Protein AF-A0A850CCM4-F1 (afdb_monomer_lite)

Sequence (70 aa):
MERLGPARADGADGRTSTRIRMGGIGIDPVTGAAAVARVLDAIEAGRGGHIVTPNVDILAAARRSRALRA

Structure (mmCIF, N/CA/C/O backbone):
data_AF-A0A850CCM4-F1
#
_entry.id   AF-A0A850CCM4-F1
#
loop_
_atom_site.group_PDB
_atom_site.id
_atom_site.type_symbol
_atom_site.label_atom_id
_atom_site.label_alt_id
_atom_site.label_comp_id
_atom_site.label_asym_id
_atom_site.label_entity_id
_atom_site.label_seq_id
_atom_site.pdbx_PDB_ins_code
_atom_site.Cartn_x
_atom_site.Cartn_y
_atom_site.Cartn_z
_atom_si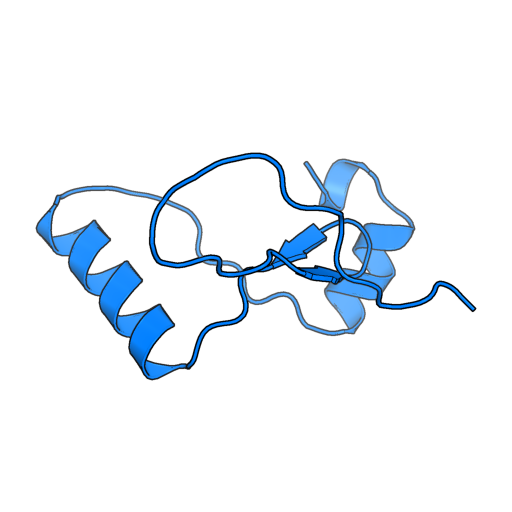te.occupancy
_atom_site.B_iso_or_equiv
_atom_site.auth_seq_id
_atom_site.auth_comp_id
_atom_site.auth_asym_id
_atom_site.auth_atom_id
_atom_site.pdbx_PDB_model_num
ATOM 1 N N . MET A 1 1 ? 10.457 9.019 -23.544 1.00 41.44 1 MET A N 1
ATOM 2 C CA . MET A 1 1 ? 10.328 9.283 -22.095 1.00 41.44 1 MET A CA 1
ATOM 3 C C . MET A 1 1 ? 8.838 9.374 -21.800 1.00 41.44 1 MET A C 1
ATOM 5 O O . MET A 1 1 ? 8.212 10.334 -22.230 1.00 41.44 1 MET A O 1
ATOM 9 N N . GLU A 1 2 ? 8.241 8.320 -21.241 1.00 46.50 2 GLU A N 1
ATOM 10 C CA . GLU A 1 2 ? 6.797 8.283 -20.958 1.00 46.50 2 GLU A CA 1
ATOM 11 C C . GLU A 1 2 ? 6.500 9.351 -19.898 1.00 46.50 2 GLU A C 1
ATOM 13 O O . GLU A 1 2 ? 7.095 9.339 -18.820 1.00 46.50 2 GLU A O 1
ATOM 18 N N . ARG A 1 3 ? 5.685 10.352 -20.246 1.00 48.34 3 ARG A N 1
ATOM 19 C CA . ARG A 1 3 ? 5.369 11.449 -19.332 1.00 48.34 3 ARG A CA 1
ATOM 20 C C . ARG A 1 3 ? 4.461 10.916 -18.226 1.00 48.34 3 ARG A C 1
ATOM 22 O O . ARG A 1 3 ? 3.382 10.411 -18.513 1.00 48.34 3 ARG A O 1
ATOM 29 N N . LEU A 1 4 ? 4.891 11.080 -16.976 1.00 52.94 4 LEU A N 1
ATOM 30 C CA . LEU A 1 4 ? 4.051 10.967 -15.783 1.00 52.94 4 LEU A CA 1
ATOM 31 C C . LEU A 1 4 ? 3.017 12.103 -15.838 1.00 52.94 4 LEU A C 1
ATOM 33 O O . LEU A 1 4 ? 3.251 13.197 -15.336 1.00 52.94 4 LEU A O 1
ATOM 37 N N . GLY A 1 5 ? 1.928 11.893 -16.571 1.00 44.53 5 GLY A N 1
ATOM 38 C CA . GLY A 1 5 ? 0.829 12.843 -16.700 1.00 44.53 5 GLY A CA 1
ATOM 39 C C . GLY A 1 5 ? -0.432 12.283 -16.045 1.00 44.53 5 GLY A C 1
ATOM 40 O O . GLY A 1 5 ? -0.652 11.070 -16.117 1.00 44.53 5 GLY A O 1
ATOM 41 N N . PRO A 1 6 ? -1.268 13.123 -15.412 1.00 44.56 6 PRO A N 1
ATOM 42 C CA . PRO A 1 6 ? -2.541 12.673 -14.868 1.00 44.56 6 PRO A CA 1
ATOM 43 C C . PRO A 1 6 ? -3.411 12.118 -16.004 1.00 44.56 6 PRO A C 1
ATOM 45 O O . PRO A 1 6 ? -3.620 12.780 -17.023 1.00 44.56 6 PRO A O 1
ATOM 48 N N . ALA A 1 7 ? -3.903 10.888 -15.848 1.00 54.03 7 ALA A N 1
ATOM 49 C CA . ALA A 1 7 ? -4.943 10.369 -16.727 1.00 54.03 7 ALA A CA 1
ATOM 50 C C . ALA A 1 7 ? -6.221 11.196 -16.491 1.00 54.03 7 ALA A C 1
ATOM 52 O O . ALA A 1 7 ? -6.572 11.454 -15.341 1.00 54.03 7 ALA A O 1
ATOM 53 N N . ARG A 1 8 ? -6.864 11.666 -17.570 1.00 46.56 8 ARG A N 1
ATOM 54 C CA . ARG A 1 8 ? -8.047 12.544 -17.510 1.00 46.56 8 ARG A CA 1
ATOM 55 C C . ARG A 1 8 ? -9.156 11.931 -16.646 1.00 46.56 8 ARG A C 1
ATOM 57 O O . ARG A 1 8 ? -9.426 10.738 -16.747 1.00 46.56 8 ARG A O 1
ATOM 64 N N . ALA A 1 9 ? -9.758 12.778 -15.813 1.00 48.91 9 ALA A N 1
ATOM 65 C CA . ALA A 1 9 ? -10.837 12.450 -14.894 1.00 48.91 9 ALA A CA 1
ATOM 66 C C . ALA A 1 9 ? -12.199 12.690 -15.556 1.00 48.91 9 ALA A C 1
ATOM 68 O O . ALA A 1 9 ? -12.456 13.803 -16.011 1.00 48.91 9 ALA A O 1
ATOM 69 N N . ASP A 1 10 ? -13.064 11.678 -15.539 1.00 41.62 10 ASP A N 1
ATOM 70 C CA . ASP A 1 10 ? -14.500 11.843 -15.751 1.00 41.62 10 ASP A CA 1
ATOM 71 C C . ASP A 1 10 ? -15.215 11.786 -14.392 1.00 41.62 10 ASP A C 1
ATOM 73 O O . ASP A 1 10 ? -15.080 10.810 -13.659 1.00 41.62 10 ASP A O 1
ATOM 77 N N . GLY A 1 11 ? -15.975 12.845 -14.091 1.00 36.78 11 GLY A N 1
ATOM 78 C CA . GLY A 1 11 ? -17.219 12.795 -13.310 1.00 36.78 11 GLY A CA 1
ATOM 79 C C . GLY A 1 11 ? -17.168 12.699 -11.777 1.00 36.78 11 GLY A C 1
ATOM 80 O O . GLY A 1 11 ? -17.035 11.618 -11.226 1.00 36.78 11 GLY A O 1
ATOM 81 N N . ALA A 1 12 ? -17.412 13.849 -11.132 1.00 47.38 12 ALA A N 1
ATOM 82 C CA . ALA A 1 12 ? -18.224 14.083 -9.922 1.00 47.38 12 ALA A CA 1
ATOM 83 C C . ALA A 1 12 ? -18.128 13.111 -8.720 1.00 47.38 12 ALA A C 1
ATOM 85 O O . ALA A 1 12 ? -18.893 12.162 -8.638 1.00 47.38 12 ALA A O 1
ATOM 86 N N . ASP A 1 13 ? -17.252 13.430 -7.751 1.00 45.38 13 ASP A N 1
ATOM 87 C CA . ASP A 1 13 ? -17.547 13.403 -6.300 1.00 45.38 13 ASP A CA 1
ATOM 88 C C . ASP A 1 13 ? -16.302 13.789 -5.471 1.00 45.38 13 ASP A C 1
ATOM 90 O O . ASP A 1 13 ? -15.405 12.984 -5.235 1.00 45.38 13 ASP A O 1
ATOM 94 N N . GLY A 1 14 ? -16.248 15.051 -5.031 1.00 44.44 14 GLY A N 1
ATOM 95 C CA . GLY A 1 14 ? -15.706 15.542 -3.748 1.00 44.44 14 GLY A CA 1
ATOM 96 C C . GLY A 1 14 ? -14.277 15.252 -3.252 1.00 44.44 14 GLY A C 1
ATOM 97 O O . GLY A 1 14 ? -13.799 16.019 -2.421 1.00 44.44 14 GLY A O 1
ATOM 98 N N . ARG A 1 15 ? -13.559 14.216 -3.694 1.00 52.47 15 ARG A N 1
ATOM 99 C CA . ARG A 1 15 ? -12.141 13.971 -3.364 1.00 52.47 15 ARG A CA 1
ATOM 100 C C . ARG A 1 15 ? -11.467 13.233 -4.515 1.00 52.47 15 ARG A C 1
ATOM 102 O O . ARG A 1 15 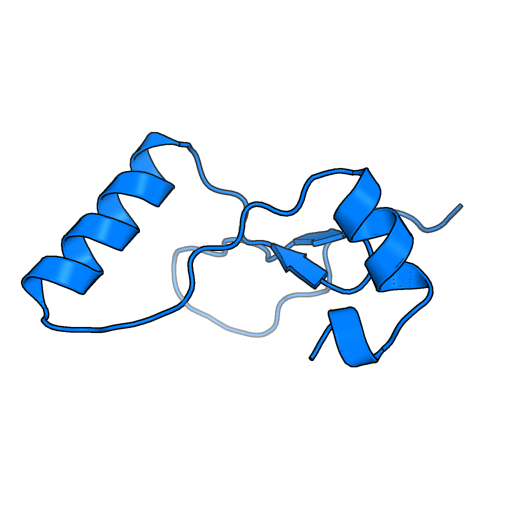? -11.282 12.019 -4.472 1.00 52.47 15 ARG A O 1
ATOM 109 N N . THR A 1 16 ? -11.082 13.975 -5.546 1.00 49.97 16 THR A N 1
ATOM 110 C CA . THR A 1 16 ? -10.335 13.452 -6.694 1.00 49.97 16 THR A CA 1
ATOM 111 C C . THR A 1 16 ? -8.909 13.103 -6.264 1.00 49.97 16 THR A C 1
ATOM 113 O O . THR A 1 16 ? -7.971 13.867 -6.480 1.00 49.97 16 THR A O 1
ATOM 116 N N . SER A 1 17 ? -8.717 11.945 -5.631 1.00 58.22 17 SER A N 1
ATOM 117 C CA . SER A 1 17 ? -7.395 11.325 -5.651 1.00 58.22 17 SER A CA 1
ATOM 118 C C . SER A 1 17 ? -7.169 10.866 -7.086 1.00 58.22 17 SER A C 1
ATOM 120 O O . SER A 1 17 ? -7.694 9.840 -7.516 1.00 58.22 17 SER A O 1
ATOM 122 N N . THR A 1 18 ? -6.489 11.695 -7.879 1.00 81.31 18 THR A N 1
ATOM 123 C CA . THR A 1 18 ? -6.110 11.346 -9.247 1.00 81.31 18 THR A CA 1
ATOM 124 C C . THR A 1 18 ? -5.178 10.147 -9.166 1.00 81.31 18 THR A C 1
ATOM 126 O O . THR A 1 18 ? -3.988 10.300 -8.894 1.00 81.31 18 THR A O 1
ATOM 129 N N . ARG A 1 19 ? -5.725 8.946 -9.367 1.00 89.00 19 ARG A N 1
ATOM 130 C CA . ARG A 1 19 ? -4.952 7.706 -9.431 1.00 89.00 19 ARG A CA 1
ATOM 131 C C . ARG A 1 19 ? -3.794 7.886 -10.408 1.00 89.00 19 ARG A C 1
ATOM 133 O O . ARG A 1 19 ? -3.995 8.171 -11.591 1.00 89.00 19 ARG A O 1
ATOM 140 N N . ILE A 1 20 ? -2.576 7.713 -9.913 1.00 90.19 20 ILE A N 1
ATOM 141 C CA . ILE A 1 20 ? -1.351 7.874 -10.691 1.00 90.19 20 ILE A CA 1
ATOM 142 C C . ILE A 1 20 ? -1.038 6.545 -11.367 1.00 90.19 20 ILE A C 1
ATOM 144 O O . ILE A 1 20 ? -1.156 5.484 -10.761 1.00 90.19 20 ILE A O 1
ATOM 148 N N . ARG A 1 21 ? -0.611 6.582 -12.630 1.00 90.62 21 ARG A N 1
ATOM 149 C CA . ARG A 1 21 ? -0.095 5.394 -13.314 1.00 90.62 21 ARG A CA 1
ATOM 150 C C . ARG A 1 21 ? 1.423 5.337 -13.211 1.00 90.62 21 ARG A C 1
ATOM 152 O O . ARG A 1 21 ? 2.105 6.240 -13.687 1.00 90.62 21 ARG A O 1
ATOM 159 N N . MET A 1 22 ? 1.944 4.253 -12.642 1.00 89.38 22 MET A N 1
ATOM 160 C CA . MET A 1 22 ? 3.376 3.953 -12.602 1.00 89.38 22 MET A CA 1
ATOM 161 C C . MET A 1 22 ? 3.605 2.516 -13.051 1.00 89.38 22 MET A C 1
ATOM 163 O O . MET A 1 22 ? 2.980 1.590 -12.551 1.00 89.38 22 MET A O 1
ATOM 167 N N . GLY A 1 23 ? 4.478 2.313 -14.036 1.00 87.19 23 GLY A N 1
ATOM 168 C CA . GLY A 1 23 ? 4.806 0.971 -14.523 1.00 87.19 23 GLY A CA 1
ATOM 169 C C . GLY A 1 23 ? 3.620 0.154 -15.065 1.00 87.19 23 GLY A C 1
ATOM 170 O O . GLY A 1 23 ? 3.681 -1.071 -15.097 1.00 87.19 23 GLY A O 1
ATOM 171 N N . GLY A 1 24 ? 2.535 0.821 -15.476 1.00 89.00 24 GLY A N 1
ATOM 172 C CA . GLY A 1 24 ? 1.277 0.184 -15.882 1.00 89.00 24 GLY A CA 1
ATOM 173 C C . GLY A 1 24 ? 0.331 -0.171 -14.726 1.00 89.00 24 GLY A C 1
ATOM 174 O O . GLY A 1 24 ? -0.767 -0.653 -14.993 1.00 89.00 24 GLY A O 1
ATOM 175 N N . ILE A 1 25 ? 0.720 0.104 -13.479 1.00 89.12 25 ILE A N 1
ATOM 176 C CA . ILE A 1 25 ? -0.074 -0.090 -12.259 1.00 89.12 25 ILE A CA 1
ATOM 177 C C . ILE A 1 25 ? -0.693 1.252 -11.843 1.00 89.12 25 ILE A C 1
ATOM 179 O O . ILE A 1 25 ? -0.049 2.298 -11.931 1.00 89.12 25 ILE A O 1
ATOM 183 N N . GLY A 1 26 ? -1.959 1.233 -11.423 1.00 90.12 26 GLY A N 1
ATOM 184 C CA . GLY A 1 26 ? -2.624 2.392 -10.829 1.00 90.12 26 GLY A CA 1
ATOM 185 C C . GLY A 1 26 ? -2.357 2.461 -9.327 1.00 90.12 26 GLY A C 1
ATOM 186 O O . GLY A 1 26 ? -2.605 1.486 -8.626 1.00 90.12 26 GLY A O 1
ATOM 187 N N . ILE A 1 27 ? -1.867 3.598 -8.844 1.00 88.69 27 ILE A N 1
ATOM 188 C CA . ILE A 1 27 ? -1.530 3.838 -7.440 1.00 88.69 27 ILE A CA 1
ATOM 189 C C . ILE A 1 27 ? -2.260 5.095 -6.982 1.00 88.69 27 ILE A C 1
ATOM 191 O O . ILE A 1 27 ? -2.174 6.143 -7.624 1.00 88.69 27 ILE A O 1
ATOM 195 N N . ASP A 1 28 ? -2.966 4.996 -5.862 1.00 90.81 28 ASP A N 1
ATOM 196 C CA . ASP A 1 28 ? -3.610 6.148 -5.245 1.00 90.81 28 ASP A CA 1
ATOM 197 C C . ASP A 1 28 ? -2.563 6.901 -4.401 1.00 90.81 28 ASP A C 1
ATOM 199 O O . ASP A 1 28 ? -1.958 6.298 -3.509 1.00 90.81 28 ASP A O 1
ATOM 203 N N . PRO A 1 29 ? -2.292 8.192 -4.672 1.00 90.75 29 PRO A N 1
ATOM 204 C CA . PRO A 1 29 ? -1.356 8.965 -3.866 1.00 90.75 29 PRO A CA 1
ATOM 205 C C . PRO A 1 29 ? -1.957 9.220 -2.482 1.00 90.75 29 PRO A C 1
ATOM 207 O O . PRO A 1 29 ? -2.899 9.997 -2.328 1.00 90.75 29 PRO A O 1
ATOM 210 N N . VAL A 1 30 ? -1.409 8.559 -1.465 1.00 91.44 30 VAL A N 1
ATOM 211 C CA . VAL A 1 30 ? -1.844 8.685 -0.070 1.00 91.44 30 VAL A CA 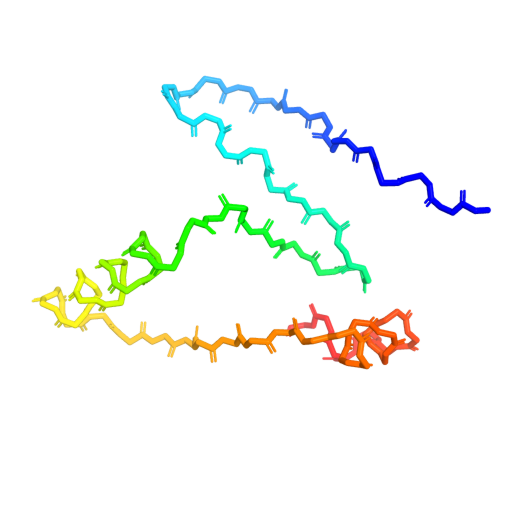1
ATOM 212 C C . VAL A 1 30 ? -0.648 8.905 0.849 1.00 91.44 30 VAL A C 1
ATOM 214 O O . VAL A 1 30 ? 0.476 8.509 0.543 1.00 91.44 30 VAL A O 1
ATOM 217 N N . THR A 1 31 ? -0.888 9.533 1.998 1.00 94.31 31 THR A N 1
ATOM 218 C CA . THR A 1 31 ? 0.102 9.574 3.079 1.00 94.31 31 THR A CA 1
ATOM 219 C C . THR A 1 31 ? 0.177 8.216 3.778 1.00 94.31 31 THR A C 1
ATOM 221 O O . THR A 1 31 ? -0.756 7.413 3.704 1.00 94.31 31 THR A O 1
ATOM 224 N N . GLY A 1 32 ? 1.260 7.974 4.524 1.00 94.06 32 GLY A N 1
ATOM 225 C CA . GLY A 1 32 ? 1.384 6.761 5.338 1.00 94.06 32 GLY A CA 1
ATOM 226 C C . GLY A 1 32 ? 0.241 6.609 6.348 1.00 94.06 32 GLY A C 1
ATOM 227 O O . GLY A 1 32 ? -0.348 5.539 6.452 1.00 94.06 32 GLY A O 1
ATOM 228 N N . ALA A 1 33 ? -0.145 7.696 7.024 1.00 97.31 33 ALA A N 1
ATOM 229 C CA . ALA A 1 33 ? -1.266 7.689 7.964 1.00 97.31 33 ALA A CA 1
ATOM 230 C C . ALA A 1 33 ? -2.599 7.314 7.291 1.00 97.31 33 ALA A C 1
ATOM 232 O O . ALA A 1 33 ? -3.348 6.502 7.826 1.00 97.31 33 ALA A O 1
ATOM 233 N N . ALA A 1 34 ? -2.875 7.848 6.096 1.00 95.44 34 ALA A N 1
ATOM 234 C CA . ALA A 1 34 ? -4.087 7.512 5.351 1.00 95.44 34 ALA A CA 1
ATOM 235 C C . ALA A 1 34 ? -4.097 6.046 4.880 1.00 95.44 34 ALA A C 1
ATOM 237 O O . ALA A 1 34 ? -5.149 5.406 4.888 1.00 95.44 34 ALA A O 1
ATOM 238 N N . ALA A 1 35 ? -2.934 5.495 4.509 1.00 94.62 35 ALA A N 1
ATOM 239 C CA . ALA A 1 35 ? -2.810 4.078 4.180 1.00 94.62 35 ALA A CA 1
ATOM 240 C C . ALA A 1 35 ? -3.118 3.184 5.393 1.00 94.62 35 ALA A C 1
ATOM 242 O O . ALA A 1 35 ? -3.896 2.241 5.264 1.00 94.62 35 ALA A O 1
ATOM 243 N N . VAL A 1 36 ? -2.570 3.507 6.572 1.00 96.88 36 VAL A N 1
ATOM 244 C CA . VAL A 1 36 ? -2.840 2.766 7.818 1.00 96.88 36 VAL A CA 1
ATOM 245 C C . VAL A 1 36 ? -4.317 2.845 8.199 1.00 96.88 36 VAL A C 1
ATOM 247 O O . VAL A 1 36 ? -4.926 1.807 8.447 1.00 96.88 36 VAL A O 1
ATOM 250 N N . ALA A 1 37 ? -4.913 4.041 8.175 1.00 97.31 37 ALA A N 1
ATOM 251 C CA . ALA A 1 37 ? -6.334 4.224 8.474 1.00 97.31 37 ALA A CA 1
ATOM 252 C C . ALA A 1 37 ? -7.218 3.347 7.574 1.00 97.31 37 ALA A C 1
ATOM 254 O O . ALA A 1 37 ? -8.072 2.620 8.064 1.00 97.31 37 ALA A O 1
ATOM 255 N N . ARG A 1 38 ? -6.935 3.303 6.265 1.00 95.38 38 ARG A N 1
ATOM 256 C CA . ARG A 1 38 ? -7.696 2.473 5.320 1.00 95.38 38 ARG A CA 1
ATOM 257 C C . ARG A 1 38 ? -7.605 0.971 5.610 1.00 95.38 38 ARG A C 1
ATOM 259 O O . ARG A 1 38 ? -8.552 0.242 5.314 1.00 95.38 38 ARG A O 1
ATOM 266 N N . VAL A 1 39 ? -6.479 0.501 6.148 1.00 96.62 39 VAL A N 1
ATOM 267 C CA . VAL A 1 39 ? -6.314 -0.900 6.568 1.00 96.62 39 VAL A CA 1
ATOM 268 C C . VAL A 1 39 ? -7.132 -1.179 7.826 1.00 96.62 39 VAL A C 1
ATOM 270 O O . VAL A 1 39 ? -7.843 -2.181 7.866 1.00 96.62 39 VAL A O 1
ATOM 273 N N . LEU A 1 40 ? -7.084 -0.284 8.814 1.00 97.88 40 LEU A N 1
ATOM 274 C CA . LEU A 1 40 ? -7.882 -0.402 10.037 1.00 97.88 40 LEU A CA 1
ATOM 275 C C . LEU A 1 40 ? -9.385 -0.407 9.721 1.00 97.88 40 LEU A C 1
ATOM 277 O O . LEU A 1 40 ? -10.079 -1.335 10.127 1.00 97.88 40 LEU A O 1
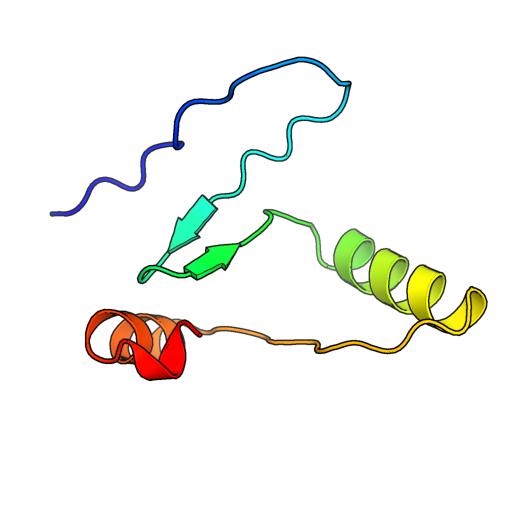ATOM 281 N N . ASP A 1 41 ? -9.851 0.513 8.873 1.00 97.62 41 ASP A N 1
ATOM 282 C CA . ASP A 1 41 ? -11.249 0.571 8.421 1.00 97.62 41 ASP A CA 1
ATOM 283 C C . ASP A 1 41 ? -11.703 -0.726 7.725 1.00 97.62 41 ASP A C 1
ATOM 285 O O . ASP A 1 41 ? -12.880 -1.093 7.752 1.00 97.62 41 ASP A O 1
ATOM 289 N N . ALA A 1 42 ? -10.797 -1.407 7.011 1.00 97.69 42 ALA A N 1
ATOM 290 C CA . ALA A 1 42 ? -11.094 -2.687 6.374 1.00 97.69 42 ALA A CA 1
ATOM 291 C C . ALA A 1 42 ? -11.210 -3.816 7.405 1.00 97.69 42 ALA A C 1
ATOM 293 O O . ALA A 1 42 ? -12.155 -4.6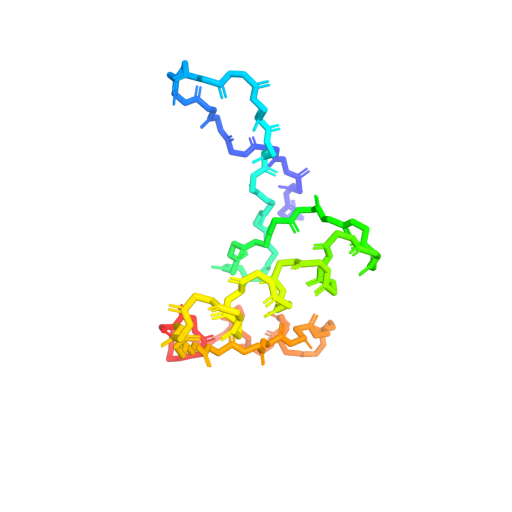00 7.321 1.00 97.69 42 ALA A O 1
ATOM 294 N N . ILE A 1 43 ? -10.307 -3.851 8.389 1.00 97.62 43 ILE A N 1
ATOM 295 C CA . ILE A 1 43 ? -10.321 -4.823 9.490 1.00 97.62 43 ILE A CA 1
ATOM 296 C C . ILE A 1 43 ? -11.599 -4.682 10.319 1.00 97.62 43 ILE A C 1
ATOM 298 O O . ILE A 1 43 ? -12.301 -5.671 10.521 1.00 97.62 43 ILE A O 1
ATOM 302 N N . GLU A 1 44 ? -11.933 -3.466 10.753 1.00 98.38 44 GLU A N 1
ATOM 303 C CA . GLU A 1 44 ? -13.124 -3.192 11.569 1.00 98.38 44 GLU A CA 1
ATOM 304 C C . GLU A 1 44 ? -14.417 -3.587 10.852 1.00 98.38 44 GLU A C 1
ATOM 306 O O . GLU A 1 44 ? -15.356 -4.092 11.463 1.00 98.38 44 GLU A O 1
ATOM 311 N N . ALA A 1 45 ? -14.448 -3.428 9.529 1.00 98.19 45 ALA A N 1
ATOM 312 C CA . ALA A 1 45 ? -15.577 -3.832 8.706 1.00 98.19 45 ALA A CA 1
ATOM 313 C C . ALA A 1 45 ? -15.568 -5.319 8.301 1.00 98.19 45 ALA A C 1
ATOM 315 O O . ALA A 1 45 ? -16.401 -5.725 7.489 1.00 98.19 45 ALA A O 1
ATOM 316 N N . GLY A 1 46 ? -14.613 -6.121 8.788 1.00 97.94 46 GLY A N 1
ATOM 317 C CA . GLY A 1 46 ? -14.477 -7.537 8.434 1.00 97.94 46 GLY A CA 1
ATOM 318 C C . GLY A 1 46 ? -14.149 -7.789 6.956 1.00 97.94 46 GLY A C 1
ATOM 319 O O . GLY A 1 46 ? -14.441 -8.864 6.432 1.00 97.94 46 GLY A O 1
ATOM 320 N N . ARG A 1 47 ? -13.573 -6.805 6.252 1.00 97.62 47 ARG A N 1
ATOM 321 C CA . ARG A 1 47 ? -13.195 -6.922 4.838 1.00 97.62 47 ARG A CA 1
ATOM 322 C C . ARG A 1 47 ? -11.757 -7.422 4.706 1.00 97.62 47 ARG A C 1
ATOM 324 O O . ARG A 1 47 ? -10.828 -6.812 5.227 1.00 97.62 47 ARG A O 1
ATOM 331 N N . GLY A 1 48 ? -11.572 -8.497 3.944 1.00 92.81 48 GLY A N 1
ATOM 332 C CA . GLY A 1 48 ? -10.251 -8.932 3.482 1.00 92.81 48 GLY A CA 1
ATOM 333 C C . GLY A 1 48 ? -9.724 -8.089 2.313 1.00 92.81 48 GLY A C 1
ATOM 334 O O . GLY A 1 48 ? -10.408 -7.202 1.799 1.00 92.81 48 GLY A O 1
ATOM 335 N N . GLY A 1 49 ? -8.505 -8.386 1.863 1.00 91.56 49 GLY A N 1
ATOM 336 C CA . GLY A 1 49 ? -7.911 -7.745 0.691 1.00 91.56 49 GLY A CA 1
ATOM 337 C C . GLY A 1 49 ? -6.409 -7.981 0.574 1.00 91.56 49 GLY A C 1
ATOM 338 O O . GLY A 1 49 ? -5.814 -8.702 1.371 1.00 91.56 49 GLY A O 1
ATOM 339 N N . HIS A 1 50 ? -5.795 -7.348 -0.426 1.00 91.31 50 HIS A N 1
ATOM 340 C CA . HIS A 1 50 ? -4.348 -7.367 -0.628 1.00 91.31 50 HIS A CA 1
ATOM 341 C C . HIS A 1 50 ? -3.739 -6.005 -0.318 1.00 91.31 50 HIS A C 1
ATOM 343 O O . HIS A 1 50 ? -4.226 -4.971 -0.778 1.00 91.31 50 HIS A O 1
ATOM 349 N N . ILE A 1 51 ? -2.630 -6.026 0.417 1.00 91.00 51 ILE A N 1
ATOM 350 C CA . ILE A 1 51 ? -1.754 -4.874 0.596 1.00 91.00 51 ILE A CA 1
ATOM 351 C C . ILE A 1 51 ? -0.499 -5.153 -0.217 1.00 91.00 51 ILE A C 1
ATOM 353 O O . ILE A 1 51 ? 0.210 -6.125 0.032 1.00 91.00 51 ILE A O 1
ATOM 357 N N . VAL A 1 52 ? -0.236 -4.299 -1.198 1.00 87.69 52 VAL A N 1
ATOM 358 C CA . VAL A 1 52 ? 0.957 -4.374 -2.040 1.00 87.69 52 VAL A CA 1
ATOM 359 C C . VAL A 1 52 ? 1.737 -3.075 -1.921 1.00 87.69 52 VAL A C 1
ATOM 361 O O . VAL A 1 52 ? 1.167 -1.987 -1.967 1.00 87.69 52 VAL A O 1
ATOM 364 N N . THR A 1 53 ? 3.052 -3.191 -1.772 1.00 89.62 53 THR A N 1
ATOM 365 C CA . THR A 1 53 ? 3.985 -2.066 -1.656 1.00 89.62 53 THR A CA 1
ATOM 366 C C . THR A 1 53 ? 4.917 -2.061 -2.870 1.00 89.62 53 THR A C 1
ATOM 368 O O . THR A 1 53 ? 6.080 -2.456 -2.768 1.00 89.62 53 THR A O 1
ATOM 371 N N . PRO A 1 54 ? 4.418 -1.676 -4.063 1.00 89.25 54 PRO A N 1
ATOM 372 C CA . PRO A 1 54 ? 5.249 -1.671 -5.255 1.00 89.25 54 PRO A CA 1
ATOM 373 C C . PRO A 1 54 ? 6.404 -0.682 -5.071 1.00 89.25 54 PRO A C 1
ATOM 375 O O . PRO A 1 54 ? 6.202 0.521 -4.921 1.00 89.25 54 PRO A O 1
ATOM 378 N N . ASN A 1 55 ? 7.624 -1.205 -5.088 1.00 91.25 55 ASN A N 1
ATOM 379 C CA . ASN A 1 55 ? 8.847 -0.420 -5.188 1.00 91.25 55 ASN A CA 1
ATOM 380 C C . ASN A 1 55 ? 9.258 -0.264 -6.667 1.00 91.25 55 ASN A C 1
ATOM 382 O O . ASN A 1 55 ? 8.606 -0.791 -7.571 1.00 91.25 55 ASN A O 1
ATOM 386 N N . VAL A 1 56 ? 10.348 0.459 -6.933 1.00 93.94 56 VAL A N 1
ATOM 387 C CA . VAL A 1 56 ? 10.801 0.765 -8.304 1.00 93.94 56 VAL A CA 1
ATOM 388 C C . VAL A 1 56 ? 11.073 -0.499 -9.131 1.00 93.94 56 VAL A C 1
ATOM 390 O O . VAL A 1 56 ? 10.691 -0.552 -10.301 1.00 93.94 56 VAL A O 1
ATOM 393 N N . ASP A 1 57 ? 11.671 -1.529 -8.534 1.00 94.19 57 ASP A N 1
ATOM 394 C CA . ASP A 1 57 ? 12.012 -2.771 -9.237 1.00 94.19 57 ASP A CA 1
ATOM 395 C C . ASP A 1 57 ? 10.764 -3.557 -9.641 1.00 94.19 57 ASP A C 1
ATOM 397 O O . ASP A 1 57 ? 10.662 -4.036 -10.777 1.00 94.19 57 ASP A O 1
ATOM 401 N N . ILE A 1 58 ? 9.770 -3.613 -8.749 1.00 92.56 58 ILE A N 1
ATOM 402 C CA . ILE A 1 58 ? 8.461 -4.209 -9.036 1.00 92.56 58 ILE A CA 1
ATOM 403 C C . ILE A 1 58 ? 7.791 -3.464 -10.193 1.00 92.56 58 ILE A C 1
ATOM 405 O O . ILE A 1 58 ? 7.305 -4.095 -11.133 1.00 92.56 58 ILE A O 1
ATOM 409 N N . LEU A 1 59 ? 7.821 -2.128 -10.189 1.00 93.88 59 LEU A N 1
ATOM 410 C CA . LEU A 1 59 ? 7.264 -1.322 -11.280 1.00 93.88 59 LEU A CA 1
ATOM 411 C C . LEU A 1 59 ? 8.002 -1.565 -12.605 1.00 93.88 59 LEU A C 1
ATOM 413 O O . LEU A 1 59 ? 7.370 -1.662 -13.660 1.00 93.88 59 LEU A O 1
ATOM 417 N N . ALA A 1 60 ? 9.329 -1.702 -12.576 1.00 93.69 60 ALA A N 1
ATOM 418 C CA . ALA A 1 60 ? 10.126 -2.009 -13.761 1.00 93.69 60 ALA A CA 1
ATOM 419 C C . ALA A 1 60 ? 9.805 -3.402 -14.330 1.00 93.69 60 ALA A C 1
ATOM 421 O O . ALA A 1 60 ? 9.701 -3.560 -15.551 1.00 93.69 60 ALA A O 1
ATOM 422 N N . ALA A 1 61 ? 9.605 -4.398 -13.464 1.00 93.31 61 ALA A N 1
ATOM 423 C CA . ALA A 1 61 ? 9.176 -5.736 -13.860 1.00 93.31 61 ALA A CA 1
ATOM 424 C C . ALA A 1 61 ? 7.747 -5.728 -14.430 1.00 93.31 61 ALA A C 1
ATOM 426 O O . ALA A 1 61 ? 7.503 -6.294 -15.501 1.00 93.31 61 ALA A O 1
ATOM 427 N N . ALA A 1 62 ? 6.825 -5.013 -13.781 1.00 93.12 62 ALA A N 1
ATOM 428 C CA . ALA A 1 62 ? 5.431 -4.892 -14.200 1.00 93.12 62 ALA A CA 1
ATOM 429 C C . ALA A 1 62 ? 5.273 -4.252 -15.586 1.00 93.12 62 ALA A C 1
ATOM 431 O O . ALA A 1 62 ? 4.388 -4.643 -16.347 1.00 93.12 62 ALA A O 1
ATOM 432 N N . ARG A 1 63 ? 6.172 -3.344 -15.993 1.00 92.38 63 ARG A N 1
ATOM 433 C CA . ARG A 1 63 ? 6.185 -2.802 -17.369 1.00 92.38 63 ARG A CA 1
ATOM 434 C C . ARG A 1 63 ? 6.385 -3.886 -18.425 1.00 92.38 63 ARG A C 1
ATOM 436 O O . ARG A 1 63 ? 5.786 -3.813 -19.495 1.00 92.38 63 ARG A O 1
ATOM 443 N N . ARG A 1 64 ? 7.206 -4.896 -18.124 1.00 93.56 64 ARG A N 1
ATOM 444 C CA . ARG A 1 64 ? 7.592 -5.959 -19.066 1.00 93.56 64 ARG A CA 1
ATOM 445 C C . ARG A 1 64 ? 6.692 -7.193 -19.002 1.00 93.56 64 ARG A C 1
ATOM 447 O O . ARG A 1 64 ? 6.685 -7.968 -19.948 1.00 93.56 64 ARG A O 1
ATOM 454 N N . SER A 1 65 ? 5.915 -7.367 -17.931 1.00 91.75 65 SER A N 1
ATOM 455 C CA . SER A 1 65 ? 5.048 -8.535 -17.741 1.00 91.75 65 SER A CA 1
ATOM 456 C C . SER A 1 65 ? 3.601 -8.132 -17.485 1.00 91.75 65 SER A C 1
ATOM 458 O O . SER A 1 65 ? 3.294 -7.473 -16.496 1.00 91.75 65 SER A O 1
ATOM 460 N N . ARG A 1 66 ? 2.684 -8.571 -18.358 1.00 87.00 66 ARG A N 1
ATOM 461 C CA . ARG A 1 66 ? 1.241 -8.359 -18.158 1.00 87.00 66 ARG A CA 1
ATOM 462 C C . ARG A 1 66 ? 0.708 -9.126 -16.950 1.00 87.00 66 ARG A C 1
ATOM 464 O O . ARG A 1 66 ? -0.177 -8.610 -16.283 1.00 87.00 66 ARG A O 1
ATOM 471 N N . ALA A 1 67 ? 1.260 -10.303 -16.663 1.00 88.44 67 ALA A N 1
ATOM 472 C CA . ALA A 1 67 ? 0.852 -11.110 -15.516 1.00 88.44 67 ALA A CA 1
ATOM 473 C C . ALA A 1 67 ? 1.104 -10.389 -14.182 1.00 88.44 67 ALA A C 1
ATOM 475 O O . ALA A 1 67 ? 0.325 -10.540 -13.257 1.00 88.44 67 ALA A O 1
ATOM 476 N N . LEU A 1 68 ? 2.137 -9.541 -14.109 1.00 86.00 68 LEU A N 1
ATOM 477 C CA . LEU A 1 68 ? 2.433 -8.725 -12.924 1.00 86.00 68 LEU A CA 1
ATOM 478 C C . LEU A 1 68 ? 1.536 -7.482 -12.780 1.00 86.00 68 LEU A C 1
ATOM 480 O O . LEU A 1 68 ? 1.676 -6.743 -11.810 1.00 86.00 68 LEU A O 1
ATOM 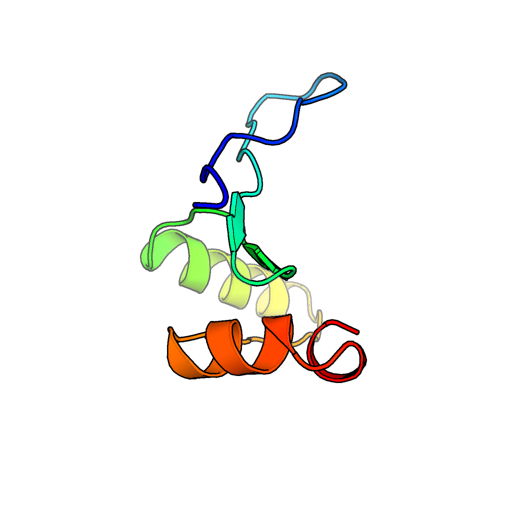484 N N . ARG A 1 69 ? 0.655 -7.212 -13.752 1.00 84.06 69 ARG A N 1
ATOM 485 C CA . ARG A 1 69 ? -0.314 -6.103 -13.714 1.00 84.06 69 ARG A CA 1
ATOM 486 C C . ARG A 1 69 ? -1.752 -6.571 -13.464 1.00 84.06 69 ARG A C 1
ATOM 488 O O . ARG A 1 69 ? -2.636 -5.717 -13.442 1.00 84.06 69 ARG A O 1
ATOM 495 N N . ALA A 1 70 ? -1.974 -7.886 -13.414 1.00 69.81 70 ALA A N 1
ATOM 496 C CA . ALA A 1 70 ? -3.287 -8.515 -13.295 1.00 69.81 70 ALA A CA 1
ATOM 497 C C . ALA A 1 70 ? -3.742 -8.603 -11.835 1.00 69.81 70 ALA A C 1
ATOM 499 O O . ALA A 1 70 ? -2.863 -8.761 -10.958 1.00 69.81 70 ALA A O 1
#

pLDDT: mean 81.12, std 19.79, range [36.78, 98.38]

Secondary structure (DSSP, 8-state):
-----PPPPPS--S----PEEETTEEE----HHHHHHHHHHHHHTT---------HHHHHHHHH-SGGG-

Radius of gyration: 14.35 Å; chains: 1; bounding box: 30×27×34 Å

Organism: NCBI:txid1076443

Foldseek 3Di:
DPDFDQDDDDDDDDDPQRFTDFLNATHRDDDPVVVVVVVVVCVVVVHDDDDDDDDPVLSVVSNVDVVSRD